Protein AF-A0A920V9E9-F1 (afdb_monomer_lite)

Sequence (90 aa):
MIDMVTHMCSLELPVRLIALGEGAIQGFVDEILDMEQSDYAKTMAAEIPGFETDFLGEYAKSKNTFIIGQLKEKLPEYPDRFFNTGFFHR

Foldseek 3Di:
DVVCCQPVVPPPHGAAEDEDDACNPPRPVCVVVVDQQQVCLVPPFDAVVDDVVVVVQVVCVVSNHKYKYWTFHHDPVCNRHTDTDIDIHD

pLDDT: mean 95.36, std 2.25, range [85.19, 98.0]

Radius of gyration: 15.02 Å; chains: 1; bounding box: 28×26×41 Å

Structure (mmCIF, N/CA/C/O backbone):
data_AF-A0A920V9E9-F1
#
_entry.id   AF-A0A920V9E9-F1
#
loop_
_atom_site.group_PDB
_atom_site.id
_atom_site.type_symbol
_atom_site.label_atom_id
_atom_site.label_alt_id
_atom_site.label_comp_id
_atom_site.label_asym_id
_atom_site.label_entity_id
_atom_site.label_seq_id
_atom_site.pdbx_PDB_ins_code
_atom_site.Cartn_x
_atom_site.Cartn_y
_atom_site.Cartn_z
_atom_site.occupancy
_atom_site.B_iso_or_equiv
_atom_site.auth_seq_id
_atom_site.auth_comp_id
_atom_site.auth_asym_id
_atom_site.auth_atom_id
_atom_site.pdbx_PDB_model_num
ATOM 1 N N . MET A 1 1 ? -2.948 11.844 6.456 1.00 85.19 1 MET A N 1
ATOM 2 C CA . MET A 1 1 ? -4.372 11.510 6.208 1.00 85.19 1 MET A CA 1
ATOM 3 C C . MET A 1 1 ? -4.887 10.478 7.209 1.00 85.19 1 MET A C 1
ATOM 5 O O . MET A 1 1 ? -5.808 10.799 7.944 1.00 85.19 1 MET A O 1
ATOM 9 N N . ILE A 1 2 ? -4.279 9.289 7.302 1.00 93.38 2 ILE A N 1
ATOM 10 C CA . ILE A 1 2 ? -4.710 8.219 8.227 1.00 93.38 2 ILE A CA 1
ATOM 11 C C . ILE A 1 2 ? -4.749 8.675 9.700 1.00 93.38 2 ILE A C 1
ATOM 13 O O . ILE A 1 2 ? -5.742 8.423 10.378 1.00 93.38 2 ILE A O 1
ATOM 17 N N . ASP A 1 3 ? -3.739 9.401 10.196 1.00 94.31 3 ASP A N 1
ATOM 18 C CA . ASP A 1 3 ? -3.760 9.961 11.564 1.00 94.31 3 ASP A CA 1
ATOM 19 C C . ASP A 1 3 ? -4.988 10.834 11.829 1.00 94.31 3 ASP A C 1
ATOM 21 O O . ASP A 1 3 ? -5.656 10.690 12.849 1.00 94.31 3 ASP A O 1
ATOM 25 N N . MET A 1 4 ? -5.314 11.716 10.883 1.00 93.12 4 MET A N 1
ATOM 26 C CA . MET A 1 4 ? -6.459 12.611 11.009 1.00 93.12 4 MET A CA 1
ATOM 27 C C . MET A 1 4 ? -7.765 11.817 11.094 1.00 93.12 4 MET A C 1
ATOM 29 O O . MET A 1 4 ? -8.566 12.079 11.985 1.00 93.12 4 MET A O 1
ATOM 33 N N . VAL A 1 5 ? -7.950 10.800 10.247 1.00 92.12 5 VAL A N 1
ATOM 34 C CA . VAL A 1 5 ? -9.165 9.967 10.264 1.00 92.12 5 VAL A CA 1
ATOM 35 C C . VAL A 1 5 ? -9.244 9.141 11.550 1.00 92.12 5 VAL A C 1
ATOM 37 O O . VAL A 1 5 ? -10.272 9.136 12.222 1.00 92.12 5 VAL A O 1
ATOM 40 N N . THR A 1 6 ? -8.152 8.485 11.945 1.00 93.06 6 THR A N 1
ATOM 41 C CA . THR A 1 6 ? -8.118 7.652 13.162 1.00 93.06 6 THR A CA 1
ATOM 42 C C . THR A 1 6 ? -8.262 8.452 14.456 1.00 93.06 6 THR A C 1
ATOM 44 O O . THR A 1 6 ? -8.644 7.868 15.466 1.00 93.06 6 THR A O 1
ATOM 47 N N . HIS A 1 7 ? -8.003 9.764 14.443 1.00 91.69 7 HIS A N 1
ATOM 48 C CA . HIS A 1 7 ? -8.174 10.640 15.603 1.00 91.69 7 HIS A CA 1
ATOM 49 C C . HIS A 1 7 ? -9.500 11.414 15.596 1.00 91.69 7 HIS A C 1
ATOM 51 O O . HIS A 1 7 ? -10.219 11.413 16.588 1.00 91.69 7 HIS A O 1
ATOM 57 N N . MET A 1 8 ? -9.841 12.082 14.492 1.00 92.44 8 MET A N 1
ATOM 58 C CA . MET A 1 8 ? -11.014 12.961 14.437 1.00 92.44 8 MET A CA 1
ATOM 59 C C . MET A 1 8 ? -12.310 12.197 14.172 1.00 92.44 8 MET A C 1
ATOM 61 O O . MET A 1 8 ? -13.353 12.563 14.702 1.00 92.44 8 MET A O 1
ATOM 65 N N . CYS A 1 9 ? -12.274 11.129 13.371 1.00 92.00 9 CYS A N 1
ATOM 66 C CA . CYS A 1 9 ? -13.476 10.339 13.085 1.00 92.00 9 CYS A CA 1
ATOM 67 C C . CYS A 1 9 ? -13.758 9.285 14.165 1.00 92.00 9 CYS A C 1
ATOM 69 O O . CYS A 1 9 ? -14.804 8.646 14.118 1.00 92.00 9 CYS A O 1
ATOM 71 N N . SER A 1 10 ? -12.853 9.111 15.135 1.00 91.94 10 SER A N 1
ATOM 72 C CA . SER A 1 10 ? -13.005 8.148 16.229 1.00 91.94 10 SER A CA 1
ATOM 73 C C . SER A 1 10 ? -13.641 8.715 17.501 1.00 91.94 10 SER A C 1
ATOM 75 O O . SER A 1 10 ? -13.712 8.010 18.506 1.00 91.94 10 SER A O 1
ATOM 77 N N . LEU A 1 11 ? -14.124 9.964 17.459 1.00 91.75 11 LEU A N 1
ATOM 78 C CA . LEU A 1 11 ? -14.735 10.641 18.610 1.00 91.75 11 LEU A CA 1
ATOM 79 C C . LEU A 1 11 ? -15.985 9.917 19.134 1.00 91.75 11 LEU A C 1
ATOM 81 O O . LEU A 1 11 ? -16.197 9.876 20.340 1.00 91.75 11 LEU A O 1
ATOM 85 N N . GLU A 1 12 ? -16.777 9.330 18.234 1.00 90.38 12 GLU A N 1
ATOM 86 C CA . GLU A 1 12 ? -18.011 8.605 18.575 1.00 90.38 12 GLU A CA 1
ATOM 87 C C . GLU A 1 12 ? -17.800 7.084 18.605 1.00 90.38 12 GLU A C 1
ATOM 89 O O . GLU A 1 12 ? -18.252 6.396 19.518 1.00 90.38 12 GLU A O 1
ATOM 94 N N . LEU A 1 13 ? -17.109 6.534 17.599 1.00 94.50 13 LEU A N 1
ATOM 95 C CA . LEU A 1 13 ? -16.868 5.097 17.446 1.00 94.50 13 LEU A CA 1
ATOM 96 C C . LEU A 1 13 ? -15.486 4.838 16.842 1.00 94.50 13 LEU A C 1
ATOM 98 O O . LEU A 1 13 ? -15.041 5.605 15.991 1.00 94.50 13 LEU A O 1
ATOM 102 N N . PRO A 1 14 ? -14.809 3.732 17.198 1.00 94.62 14 PRO A N 1
ATOM 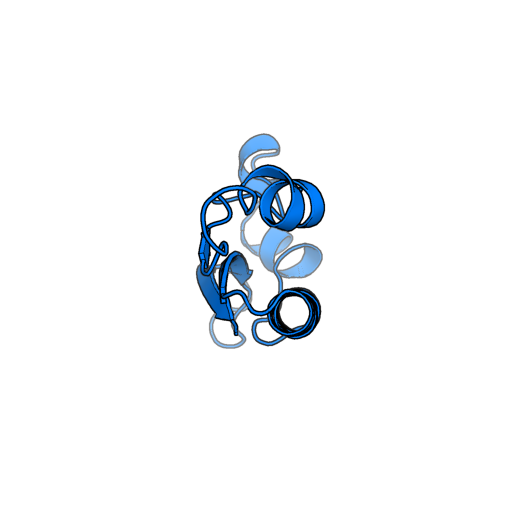103 C CA . PRO A 1 14 ? -13.493 3.428 16.652 1.00 94.62 14 PRO A CA 1
ATOM 104 C C . PRO A 1 14 ? -13.549 3.210 15.134 1.00 94.62 14 PRO A C 1
ATOM 106 O O . PRO A 1 14 ? -14.343 2.412 14.632 1.00 94.62 14 PRO A O 1
ATOM 109 N N . VAL A 1 15 ? -12.635 3.851 14.404 1.00 96.50 15 VAL A N 1
ATOM 110 C CA . VAL A 1 15 ? -12.454 3.613 12.966 1.00 96.50 15 VAL A CA 1
ATOM 111 C C . VAL A 1 15 ? -11.782 2.258 12.772 1.00 96.50 15 VAL A C 1
ATOM 113 O O . VAL A 1 15 ? -10.591 2.100 13.037 1.00 96.50 15 VAL A O 1
ATOM 116 N N . ARG A 1 16 ? -12.541 1.264 12.304 1.00 95.94 16 ARG A N 1
ATOM 117 C CA . ARG A 1 16 ? -12.029 -0.100 12.092 1.00 95.94 16 ARG A CA 1
ATOM 118 C C . ARG A 1 16 ? -11.598 -0.391 10.663 1.00 95.94 16 ARG A C 1
ATOM 120 O O . ARG A 1 16 ? -10.894 -1.368 10.482 1.00 95.94 16 ARG A O 1
ATOM 127 N N . LEU A 1 17 ? -11.978 0.420 9.683 1.00 96.62 17 LEU A N 1
ATOM 128 C CA . LEU A 1 17 ? -11.571 0.248 8.292 1.00 96.62 17 LEU A CA 1
ATOM 129 C C . LEU A 1 17 ? -11.322 1.610 7.650 1.00 96.62 17 LEU A C 1
ATOM 131 O O . LEU A 1 17 ? -12.144 2.516 7.778 1.00 96.62 17 LEU A O 1
ATOM 135 N N . ILE A 1 18 ? -10.216 1.719 6.925 1.00 97.12 18 ILE A N 1
ATOM 136 C CA . ILE A 1 18 ? -9.872 2.857 6.080 1.00 97.12 18 ILE A CA 1
ATOM 137 C C . ILE A 1 18 ? -9.708 2.335 4.656 1.00 97.12 18 ILE A C 1
ATOM 139 O O . ILE A 1 18 ? -8.878 1.465 4.406 1.00 97.12 18 ILE A O 1
ATOM 143 N N . ALA A 1 19 ? -10.497 2.869 3.728 1.00 97.12 19 ALA A N 1
ATOM 144 C CA . ALA A 1 19 ? -10.371 2.581 2.306 1.00 97.12 19 ALA A CA 1
ATOM 145 C C . ALA A 1 19 ? -9.713 3.775 1.614 1.00 97.12 19 ALA A C 1
ATOM 147 O O . ALA A 1 19 ? -10.277 4.870 1.582 1.00 97.12 19 ALA A O 1
ATOM 148 N N . LEU A 1 20 ? -8.506 3.568 1.098 1.00 96.44 20 LEU A N 1
ATOM 149 C CA . LEU A 1 20 ? -7.827 4.549 0.266 1.00 96.44 20 LEU A CA 1
ATOM 150 C C . LEU A 1 20 ? -8.394 4.472 -1.153 1.00 96.44 20 LEU A C 1
ATOM 152 O O . LEU A 1 20 ? -8.634 3.383 -1.672 1.00 96.44 20 LEU A O 1
ATOM 156 N N . GLY A 1 21 ? -8.617 5.634 -1.767 1.00 95.88 21 GLY A N 1
ATOM 157 C CA . GLY A 1 21 ? -9.008 5.696 -3.171 1.00 95.88 21 GLY A CA 1
ATOM 158 C C . GLY A 1 21 ? -7.912 5.144 -4.083 1.00 95.88 21 GLY A C 1
ATOM 159 O O . GLY A 1 21 ? -6.731 5.137 -3.727 1.00 95.88 21 GLY A O 1
ATOM 160 N N . GLU A 1 22 ? -8.306 4.713 -5.275 1.00 96.69 22 GLU A N 1
ATOM 161 C CA . GLU A 1 22 ? -7.364 4.383 -6.341 1.00 96.69 22 GLU A CA 1
ATOM 162 C C . GLU A 1 22 ? -6.436 5.572 -6.629 1.00 96.69 22 GLU A C 1
ATOM 164 O O . GLU A 1 22 ? -6.864 6.729 -6.608 1.00 96.69 22 GLU A O 1
ATOM 169 N N . GLY A 1 23 ? -5.148 5.294 -6.838 1.00 95.00 23 GLY A N 1
ATOM 170 C CA . GLY A 1 23 ? -4.151 6.336 -7.073 1.00 95.00 23 GLY A CA 1
ATOM 171 C C . GLY A 1 23 ? -3.794 7.165 -5.833 1.00 95.00 23 GLY A C 1
ATOM 172 O O . GLY A 1 23 ? -2.981 8.079 -5.936 1.00 95.00 23 GLY A O 1
ATOM 173 N N . ALA A 1 24 ? -4.313 6.855 -4.638 1.00 95.56 24 ALA A N 1
ATOM 174 C CA . ALA A 1 24 ? -3.958 7.591 -3.419 1.00 95.56 24 ALA A CA 1
ATOM 175 C C . ALA A 1 24 ? -2.469 7.475 -3.033 1.00 95.56 24 ALA A C 1
ATOM 177 O O . ALA A 1 24 ? -1.975 8.318 -2.284 1.00 95.56 24 ALA A O 1
ATOM 178 N N . ILE A 1 25 ? -1.770 6.440 -3.519 1.00 95.00 25 ILE A N 1
ATOM 179 C CA . ILE A 1 25 ? -0.349 6.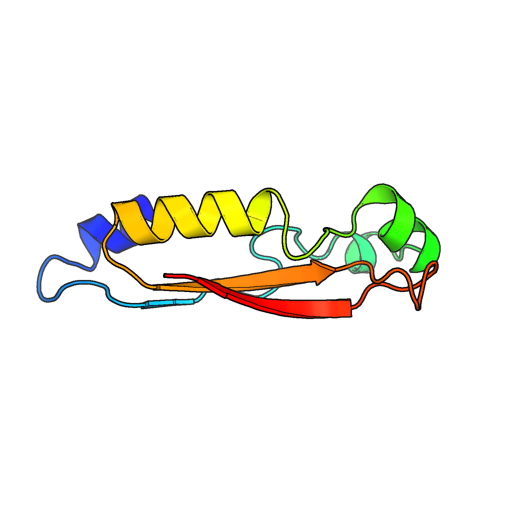193 -3.229 1.00 95.00 25 ILE A CA 1
ATOM 180 C C . ILE A 1 25 ? 0.538 6.579 -4.422 1.00 95.00 25 ILE A C 1
ATOM 182 O O . ILE A 1 25 ? 1.473 7.355 -4.256 1.00 95.00 25 ILE A O 1
ATOM 186 N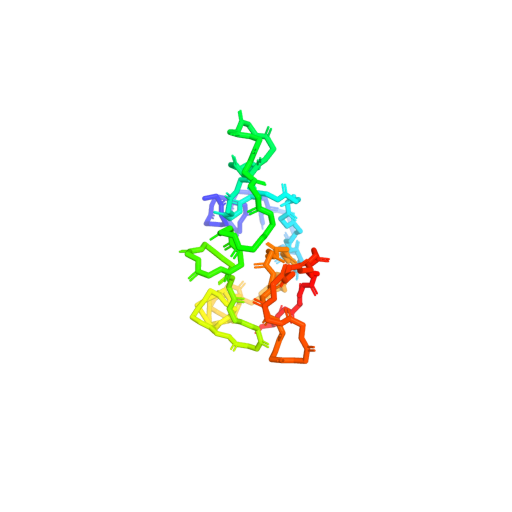 N . GLN A 1 26 ? 0.239 6.073 -5.624 1.00 94.81 26 GLN A N 1
ATOM 187 C CA . GLN A 1 26 ? 1.068 6.269 -6.829 1.00 94.81 26 GLN A CA 1
ATOM 188 C C . GLN A 1 26 ? 0.524 7.320 -7.814 1.00 94.81 26 GLN A C 1
ATOM 190 O O . GLN A 1 26 ? 1.200 7.667 -8.783 1.00 94.81 26 GLN A O 1
ATOM 195 N N . GLY A 1 27 ? -0.685 7.837 -7.593 1.00 94.62 27 GLY A N 1
ATOM 196 C CA . GLY A 1 27 ? -1.373 8.691 -8.558 1.00 94.62 27 GLY A CA 1
ATOM 197 C C . GLY A 1 27 ? -1.674 7.978 -9.880 1.00 94.62 27 GLY A C 1
ATOM 198 O O . GLY A 1 27 ? -1.717 6.751 -9.960 1.00 94.62 27 GLY A O 1
ATOM 199 N N . PHE A 1 28 ? -1.860 8.786 -10.922 1.00 95.44 28 PHE A N 1
ATOM 200 C CA . PHE A 1 28 ? -2.175 8.357 -12.289 1.00 95.44 28 PHE A CA 1
ATOM 201 C C . PHE A 1 28 ? -1.125 8.896 -13.277 1.00 95.44 28 PHE A C 1
ATOM 203 O O . PHE A 1 28 ? -1.451 9.465 -14.313 1.00 95.44 28 PHE A O 1
ATOM 210 N N . VAL A 1 29 ? 0.157 8.817 -12.901 1.00 92.62 29 VAL A N 1
ATOM 211 C CA . VAL A 1 29 ? 1.267 9.428 -13.660 1.00 92.62 29 VAL A CA 1
ATOM 212 C C . VAL A 1 29 ? 1.404 8.835 -15.062 1.00 92.62 29 VAL A C 1
ATOM 214 O O . VAL A 1 29 ? 1.640 9.578 -16.007 1.00 92.62 29 VAL A O 1
ATOM 217 N N . ASP A 1 30 ? 1.217 7.527 -15.200 1.00 93.50 30 ASP A N 1
ATOM 218 C CA . ASP A 1 30 ? 1.156 6.832 -16.487 1.00 93.50 30 ASP A CA 1
ATOM 219 C C . ASP A 1 30 ? 0.087 7.404 -17.415 1.00 93.50 30 ASP A C 1
ATOM 221 O O . ASP A 1 30 ? 0.360 7.595 -18.591 1.00 93.50 30 ASP A O 1
ATOM 225 N N . GLU A 1 31 ? -1.095 7.730 -16.895 1.00 92.31 31 GLU A N 1
ATOM 226 C CA . GLU A 1 31 ? -2.189 8.288 -17.698 1.00 92.31 31 GLU A CA 1
ATOM 227 C C . GLU A 1 31 ? -1.947 9.761 -18.037 1.00 92.31 31 GLU A C 1
ATOM 229 O O . GLU A 1 31 ? -2.213 10.203 -19.150 1.00 92.31 31 GLU A O 1
ATOM 234 N N . ILE A 1 32 ? -1.410 10.530 -17.085 1.00 95.12 32 ILE A N 1
ATOM 235 C CA . ILE A 1 32 ? -1.115 11.956 -17.275 1.00 95.12 32 ILE A CA 1
ATOM 236 C C . ILE A 1 32 ? 0.004 12.158 -18.302 1.00 95.12 32 ILE A C 1
ATOM 238 O O . ILE A 1 32 ? -0.027 13.126 -19.063 1.00 95.12 32 ILE A O 1
ATOM 242 N N . LEU A 1 33 ? 1.008 11.279 -18.294 1.00 95.31 33 LEU A N 1
ATOM 243 C CA . LEU A 1 33 ? 2.177 11.363 -19.167 1.00 95.31 33 LEU A CA 1
ATOM 244 C C . LEU A 1 33 ? 2.082 10.459 -20.402 1.00 95.31 33 LEU A C 1
ATOM 246 O O . LEU A 1 33 ? 3.032 10.443 -21.180 1.00 95.31 33 LEU A O 1
ATOM 250 N N . ASP A 1 34 ? 0.972 9.735 -20.573 1.00 95.06 34 ASP A N 1
ATOM 251 C CA . ASP A 1 34 ? 0.767 8.750 -21.645 1.00 95.06 34 ASP A CA 1
ATOM 252 C C . ASP A 1 34 ? 1.958 7.777 -21.762 1.00 95.06 34 ASP A C 1
ATOM 254 O O . ASP A 1 34 ? 2.563 7.592 -22.817 1.00 95.06 34 ASP A O 1
ATOM 258 N N . MET A 1 35 ? 2.378 7.226 -20.618 1.00 95.69 35 MET A N 1
ATOM 259 C CA . MET A 1 35 ? 3.555 6.364 -20.544 1.00 95.69 35 MET A CA 1
ATOM 260 C C . MET A 1 35 ? 3.279 4.999 -21.160 1.00 95.69 35 MET A C 1
ATOM 262 O O . MET A 1 35 ? 2.256 4.364 -20.894 1.00 95.69 35 MET A O 1
ATOM 266 N N . GLU A 1 36 ? 4.281 4.471 -21.857 1.00 96.00 36 GLU A N 1
ATOM 267 C CA . GLU A 1 36 ? 4.287 3.067 -22.241 1.00 96.00 36 GLU A CA 1
ATOM 268 C C . GLU A 1 36 ? 4.227 2.172 -20.998 1.00 96.00 36 GLU A C 1
ATOM 270 O O . GLU A 1 36 ? 4.986 2.338 -20.034 1.00 96.00 36 GLU A O 1
ATOM 275 N N . GLN A 1 37 ? 3.340 1.174 -21.025 1.00 94.12 37 GLN A N 1
ATOM 276 C CA . GLN A 1 37 ? 3.132 0.285 -19.877 1.00 94.12 37 GLN A CA 1
ATOM 277 C C . GLN A 1 37 ? 4.415 -0.439 -19.461 1.00 94.12 37 GLN A C 1
ATOM 279 O O . GLN A 1 37 ? 4.630 -0.669 -18.271 1.00 94.12 37 GLN A O 1
ATOM 284 N N . SER A 1 38 ? 5.278 -0.771 -20.423 1.00 96.19 38 SER A N 1
ATOM 285 C CA . SER A 1 38 ? 6.573 -1.397 -20.158 1.00 96.19 38 SER A CA 1
ATOM 286 C C . SER A 1 38 ? 7.507 -0.490 -19.365 1.00 96.19 38 SER A C 1
ATOM 288 O O . SER A 1 38 ? 8.256 -0.972 -18.516 1.00 96.19 38 SER A O 1
ATOM 290 N N . ASP A 1 39 ? 7.467 0.814 -19.628 1.00 96.44 39 ASP A N 1
ATOM 291 C CA . ASP A 1 39 ? 8.341 1.785 -18.977 1.00 96.44 39 ASP A CA 1
ATOM 292 C C . ASP A 1 39 ? 7.854 2.053 -17.557 1.00 96.44 39 ASP A C 1
ATOM 294 O O . ASP A 1 39 ? 8.653 2.045 -16.616 1.00 96.44 39 ASP A O 1
ATOM 298 N N . TYR A 1 40 ? 6.536 2.173 -17.374 1.00 96.12 40 TYR A N 1
ATOM 299 C CA . TYR A 1 40 ? 5.939 2.265 -16.045 1.00 96.12 40 TYR A CA 1
ATOM 300 C C . TYR A 1 40 ? 6.212 1.005 -15.210 1.00 96.12 40 TYR A C 1
ATOM 302 O O . TYR A 1 40 ? 6.644 1.110 -14.062 1.00 96.12 40 TYR A O 1
ATOM 310 N N . ALA A 1 41 ? 6.041 -0.192 -15.786 1.00 95.94 41 ALA A N 1
ATOM 311 C CA . ALA A 1 41 ? 6.301 -1.461 -15.099 1.00 95.94 41 ALA A CA 1
ATOM 312 C C . ALA A 1 41 ? 7.753 -1.580 -14.599 1.00 95.94 41 ALA A C 1
ATOM 314 O O . ALA A 1 41 ? 8.000 -2.100 -13.512 1.00 95.94 41 ALA A O 1
ATOM 315 N N . LYS A 1 42 ? 8.718 -1.062 -15.369 1.00 94.75 42 LYS A N 1
ATOM 316 C CA . LYS A 1 42 ? 10.151 -1.119 -15.035 1.00 94.75 42 LYS A CA 1
ATOM 317 C C . LYS A 1 42 ? 10.578 -0.091 -13.994 1.00 94.75 42 LYS A C 1
ATOM 319 O O . LYS A 1 42 ? 11.524 -0.351 -13.255 1.00 94.75 42 LYS A O 1
ATOM 324 N N . THR A 1 43 ? 9.932 1.074 -13.969 1.00 94.12 43 THR A N 1
ATOM 325 C CA . THR A 1 43 ? 10.433 2.238 -13.219 1.00 94.12 43 THR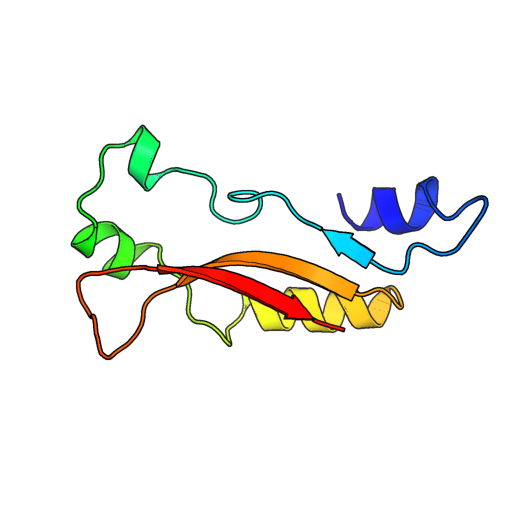 A CA 1
ATOM 326 C C . THR A 1 43 ? 9.561 2.658 -12.040 1.00 94.12 43 THR A C 1
ATOM 328 O O . THR A 1 43 ? 10.090 3.239 -11.097 1.00 94.12 43 THR A O 1
ATOM 331 N N . MET A 1 44 ? 8.260 2.355 -12.070 1.00 95.12 44 MET A N 1
ATOM 332 C CA . MET A 1 44 ? 7.272 2.902 -11.129 1.00 95.12 44 MET A CA 1
ATOM 333 C C . MET A 1 44 ? 6.382 1.846 -10.462 1.00 95.12 44 MET A C 1
ATOM 335 O O . MET A 1 44 ? 5.872 2.094 -9.367 1.00 95.12 44 MET A O 1
ATOM 339 N N . ALA A 1 45 ? 6.154 0.696 -11.104 1.00 96.38 45 ALA A N 1
ATOM 340 C CA . ALA A 1 45 ? 5.278 -0.338 -10.559 1.00 96.38 45 ALA A CA 1
ATOM 341 C C . ALA A 1 45 ? 5.864 -0.982 -9.290 1.00 96.38 45 ALA A C 1
ATOM 343 O O . ALA A 1 45 ? 7.056 -1.291 -9.210 1.00 96.38 45 ALA A O 1
ATOM 344 N N . ALA A 1 46 ? 4.993 -1.193 -8.307 1.00 96.81 46 ALA A N 1
ATOM 345 C CA . ALA A 1 46 ? 5.329 -1.735 -7.001 1.00 96.81 46 ALA A CA 1
ATOM 346 C C . ALA A 1 46 ? 5.407 -3.267 -7.024 1.00 96.81 46 ALA A C 1
ATOM 348 O O . ALA A 1 46 ? 4.878 -3.926 -7.920 1.00 96.81 46 ALA A O 1
ATOM 349 N N . GLU A 1 47 ? 6.041 -3.831 -6.003 1.00 96.38 47 GLU A N 1
AT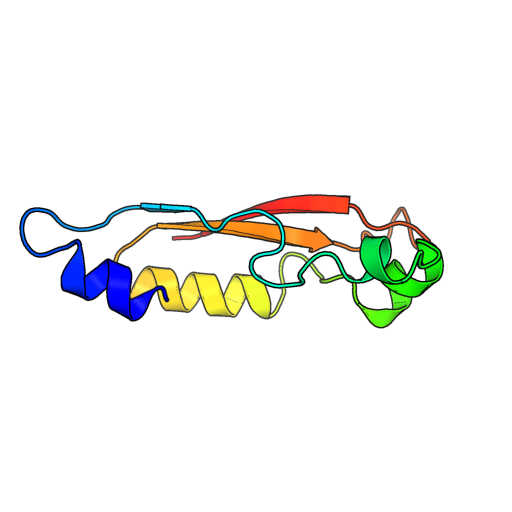OM 350 C CA . GLU A 1 47 ? 5.979 -5.261 -5.698 1.00 96.38 47 GLU A CA 1
ATOM 351 C C . GLU A 1 47 ? 4.971 -5.469 -4.571 1.00 96.38 47 GLU A C 1
ATOM 353 O O . GLU A 1 47 ? 4.968 -4.716 -3.596 1.00 96.38 47 GLU A O 1
ATOM 358 N N . ILE A 1 48 ? 4.105 -6.472 -4.708 1.00 95.81 48 ILE A N 1
ATOM 359 C CA . ILE A 1 48 ? 3.152 -6.851 -3.668 1.00 95.81 48 ILE A CA 1
ATOM 360 C C . ILE A 1 48 ? 3.348 -8.348 -3.373 1.00 95.81 48 ILE A C 1
ATOM 362 O O . ILE A 1 48 ? 3.191 -9.174 -4.268 1.00 95.81 48 ILE A O 1
ATOM 366 N N . PRO A 1 49 ? 3.679 -8.741 -2.130 1.00 96.25 49 PRO A N 1
ATOM 367 C CA . PRO A 1 49 ? 4.010 -7.883 -0.991 1.00 96.25 49 PRO A CA 1
ATOM 368 C C . PRO A 1 49 ? 5.334 -7.120 -1.190 1.00 96.25 49 PRO A C 1
ATOM 370 O O . PRO A 1 49 ? 6.263 -7.620 -1.820 1.00 96.25 49 PRO A O 1
ATOM 373 N N . GLY A 1 50 ? 5.420 -5.924 -0.609 1.00 96.31 50 GLY A N 1
ATOM 374 C CA . GLY A 1 50 ? 6.584 -5.040 -0.654 1.00 96.31 50 GLY A CA 1
ATOM 375 C C . GLY A 1 50 ? 6.540 -3.932 0.405 1.00 96.31 50 GLY A C 1
ATOM 376 O O . GLY A 1 50 ? 5.725 -3.959 1.331 1.00 96.31 50 GLY A O 1
ATOM 377 N N . PHE A 1 51 ? 7.418 -2.934 0.267 1.00 96.31 51 PHE A N 1
ATOM 378 C CA . PHE A 1 51 ? 7.609 -1.874 1.265 1.00 96.31 51 PHE A CA 1
ATOM 379 C C . PHE A 1 51 ? 6.314 -1.124 1.605 1.00 96.31 51 PHE A C 1
ATOM 381 O O . PHE A 1 51 ? 6.019 -0.912 2.779 1.00 96.31 51 PHE A O 1
ATOM 388 N N . GLU A 1 52 ? 5.529 -0.731 0.603 1.00 96.56 52 GLU A N 1
ATOM 389 C CA . GLU A 1 52 ? 4.295 0.034 0.786 1.00 96.56 52 GLU A CA 1
ATOM 390 C C . GLU A 1 52 ? 3.260 -0.761 1.585 1.00 96.56 52 GLU A C 1
ATOM 392 O O . GLU A 1 52 ? 2.647 -0.234 2.517 1.00 96.56 52 GLU A O 1
ATOM 397 N N . THR A 1 53 ? 3.085 -2.040 1.243 1.00 97.31 53 THR A N 1
ATOM 398 C CA . THR A 1 53 ? 2.151 -2.938 1.926 1.00 97.31 53 THR A CA 1
ATOM 399 C C . THR A 1 53 ? 2.612 -3.278 3.339 1.00 97.31 53 THR A C 1
ATOM 401 O O . THR A 1 53 ? 1.793 -3.280 4.256 1.00 97.31 53 THR A O 1
ATOM 404 N N . ASP A 1 54 ? 3.917 -3.468 3.549 1.00 97.81 54 ASP A N 1
ATOM 405 C CA . ASP A 1 54 ? 4.490 -3.725 4.873 1.00 97.81 54 ASP A CA 1
ATOM 406 C C . ASP A 1 54 ? 4.356 -2.497 5.777 1.00 97.81 54 ASP A C 1
ATOM 408 O O . ASP A 1 54 ? 3.886 -2.598 6.912 1.00 97.81 54 ASP A O 1
ATOM 412 N N . PHE A 1 55 ? 4.694 -1.315 5.256 1.00 97.06 55 PHE A N 1
ATOM 413 C CA . PHE A 1 55 ? 4.550 -0.051 5.971 1.00 97.06 55 PHE A CA 1
ATOM 414 C C . PHE A 1 55 ? 3.096 0.190 6.382 1.00 97.06 55 PHE A C 1
ATOM 416 O O . PHE A 1 55 ? 2.816 0.469 7.550 1.00 97.06 55 PHE A O 1
ATOM 423 N N . LEU A 1 56 ? 2.157 0.061 5.439 1.00 97.00 56 LEU A N 1
ATOM 424 C CA . LEU A 1 56 ? 0.737 0.256 5.721 1.00 97.00 56 LEU A CA 1
ATOM 425 C C . LEU A 1 56 ? 0.183 -0.828 6.646 1.00 97.00 56 LEU A C 1
ATOM 427 O O . LEU A 1 56 ? -0.675 -0.516 7.467 1.00 97.00 56 LEU A O 1
ATOM 431 N N . GLY A 1 57 ? 0.684 -2.060 6.564 1.00 97.56 57 GLY A N 1
ATOM 432 C CA . GLY A 1 57 ? 0.322 -3.142 7.473 1.00 97.56 57 GLY A CA 1
ATOM 433 C C . GLY A 1 57 ? 0.757 -2.871 8.909 1.00 97.56 57 GLY A C 1
ATOM 434 O O . GLY A 1 57 ? -0.069 -2.899 9.818 1.00 97.56 57 GLY A O 1
ATOM 435 N N . GLU A 1 58 ? 2.023 -2.525 9.140 1.00 97.88 58 GLU A N 1
ATOM 436 C CA . GLU A 1 58 ? 2.496 -2.158 10.483 1.00 97.88 58 GLU A CA 1
ATOM 437 C C . GLU A 1 58 ? 1.767 -0.929 11.031 1.00 97.88 58 GLU A C 1
ATOM 439 O O . GLU A 1 58 ? 1.419 -0.846 12.215 1.00 97.88 58 GLU A O 1
ATOM 444 N N . TYR A 1 59 ? 1.459 0.017 10.152 1.00 96.50 59 TYR A N 1
ATOM 445 C CA . TYR A 1 59 ? 0.738 1.209 10.542 1.00 96.50 59 TYR A CA 1
ATOM 446 C C . TYR A 1 59 ? -0.737 0.927 10.870 1.00 96.50 59 TYR A C 1
ATOM 448 O O . TYR A 1 59 ? -1.235 1.442 11.875 1.00 96.50 59 TYR A O 1
ATOM 456 N N . ALA A 1 60 ? -1.413 0.054 10.116 1.00 97.12 60 ALA A N 1
ATOM 457 C CA . ALA A 1 60 ? -2.765 -0.430 10.406 1.00 97.12 60 ALA A CA 1
ATOM 458 C C . ALA A 1 60 ? -2.845 -1.066 11.807 1.00 97.12 60 ALA A C 1
ATOM 460 O O . ALA A 1 60 ? -3.688 -0.663 12.623 1.00 97.12 60 ALA A O 1
ATOM 461 N N . LYS A 1 61 ? -1.871 -1.926 12.146 1.00 97.31 61 LYS A N 1
ATOM 462 C CA . LYS A 1 61 ? -1.736 -2.535 13.480 1.00 97.31 61 LYS A CA 1
ATOM 463 C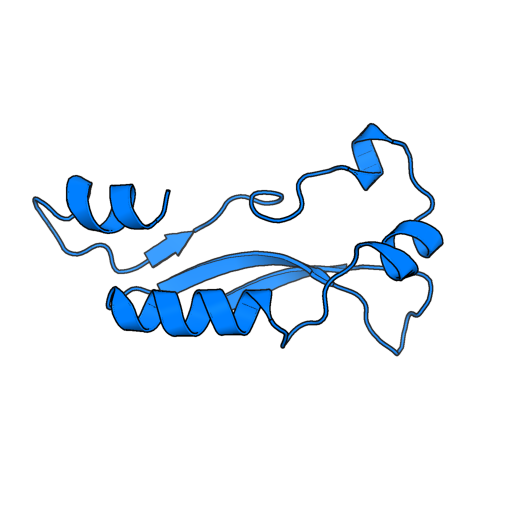 C . LYS A 1 61 ? -1.597 -1.484 14.571 1.00 97.31 61 LYS A C 1
ATOM 465 O O . LYS A 1 61 ? -2.297 -1.559 15.582 1.00 97.31 61 LYS A O 1
ATOM 470 N N . SER A 1 62 ? -0.746 -0.475 14.359 1.00 96.19 62 SER A N 1
ATOM 471 C CA . SER A 1 62 ? -0.522 0.606 15.332 1.00 96.19 62 SER A CA 1
ATOM 472 C C . SER A 1 62 ? -1.792 1.408 15.648 1.00 96.19 62 SER A C 1
ATOM 474 O O . SER A 1 62 ? -1.937 1.946 16.746 1.00 96.19 62 SER A O 1
ATOM 476 N N . LYS A 1 63 ? -2.732 1.470 14.695 1.00 95.25 63 LYS A N 1
ATOM 477 C CA . LYS A 1 63 ? -4.015 2.173 14.820 1.00 95.25 63 LYS A CA 1
ATOM 478 C C . LYS A 1 63 ? -5.185 1.255 15.182 1.00 95.25 63 LYS A C 1
ATOM 480 O O . LYS A 1 63 ? -6.299 1.750 15.338 1.00 95.25 63 LYS A O 1
ATOM 485 N N . ASN A 1 64 ? -4.956 -0.055 15.323 1.00 95.38 64 ASN A N 1
ATOM 486 C CA . ASN A 1 64 ? -5.998 -1.067 15.531 1.00 95.38 64 ASN A CA 1
ATOM 487 C C . ASN A 1 64 ? -7.133 -0.978 14.483 1.00 95.38 64 ASN A C 1
ATOM 489 O O . ASN A 1 64 ? -8.326 -1.082 14.797 1.00 95.38 64 ASN A O 1
ATOM 493 N N . THR A 1 65 ? -6.752 -0.763 13.225 1.00 96.62 65 THR A N 1
ATOM 494 C CA . THR A 1 65 ? -7.663 -0.575 12.092 1.00 96.62 65 THR A CA 1
ATOM 495 C C . THR A 1 65 ? -7.257 -1.477 10.931 1.00 96.62 65 THR A C 1
ATOM 497 O O . THR A 1 65 ? -6.156 -2.007 10.924 1.00 96.62 65 THR A O 1
ATOM 500 N N . PHE A 1 66 ? -8.142 -1.671 9.961 1.00 97.69 66 PHE A N 1
ATOM 501 C CA . PHE A 1 66 ? -7.813 -2.297 8.684 1.00 97.69 66 PHE A CA 1
ATOM 502 C C . PHE A 1 66 ? -7.573 -1.214 7.632 1.00 97.69 66 PHE A C 1
ATOM 504 O O . PHE A 1 66 ? -8.245 -0.180 7.645 1.00 97.69 66 PHE A O 1
ATOM 511 N N . ILE A 1 67 ? -6.657 -1.458 6.697 1.00 98.00 67 ILE A N 1
ATOM 512 C CA . ILE A 1 67 ? -6.409 -0.564 5.560 1.00 98.00 67 ILE A CA 1
ATOM 513 C C . ILE A 1 67 ? -6.602 -1.346 4.260 1.00 98.00 67 ILE A C 1
ATOM 515 O O . ILE A 1 67 ? -5.977 -2.387 4.057 1.00 98.00 67 ILE A O 1
ATOM 519 N N . ILE A 1 68 ? -7.469 -0.827 3.387 1.00 97.94 68 ILE A N 1
ATOM 520 C CA . ILE A 1 68 ? -7.566 -1.213 1.976 1.00 97.94 68 ILE A CA 1
ATOM 521 C C . ILE A 1 68 ? -6.866 -0.138 1.158 1.00 97.94 68 ILE A C 1
ATOM 523 O O . ILE A 1 68 ? -7.107 1.055 1.361 1.00 97.94 68 ILE A O 1
ATOM 527 N N . GLY A 1 69 ? -6.037 -0.565 0.217 1.00 97.19 69 GLY A N 1
ATOM 528 C CA . GLY A 1 69 ? -5.407 0.325 -0.743 1.00 97.19 69 GLY A CA 1
ATOM 529 C C . GLY A 1 69 ? -5.251 -0.333 -2.099 1.00 97.19 69 GLY A C 1
ATOM 530 O O . GLY A 1 69 ? -5.669 -1.470 -2.316 1.00 97.19 69 GLY A O 1
ATOM 531 N N . GLN A 1 70 ? -4.652 0.420 -3.010 1.00 97.56 70 GLN A N 1
ATOM 532 C CA . GLN A 1 70 ? -4.398 0.003 -4.375 1.00 97.56 70 GLN A CA 1
ATOM 533 C C . GLN A 1 70 ? -2.994 0.442 -4.778 1.00 97.56 70 GLN A C 1
ATOM 535 O O . GLN A 1 70 ? -2.551 1.534 -4.412 1.00 97.56 70 GLN A O 1
ATOM 540 N N . LEU A 1 71 ? -2.312 -0.427 -5.516 1.00 97.88 71 LEU A N 1
ATOM 541 C CA . LEU A 1 71 ? -1.036 -0.153 -6.161 1.00 97.88 71 LEU A CA 1
ATOM 542 C C . LEU A 1 71 ? -1.048 -0.738 -7.576 1.00 97.88 71 LEU A C 1
ATOM 544 O O . LEU A 1 71 ? -1.688 -1.752 -7.855 1.00 97.88 71 LEU A O 1
ATOM 548 N N . LYS A 1 72 ? -0.317 -0.089 -8.475 1.00 97.25 72 LYS A N 1
ATOM 549 C CA . LYS A 1 72 ? 0.063 -0.619 -9.778 1.00 97.25 72 LYS A CA 1
ATOM 550 C C . LYS A 1 72 ? 1.238 -1.570 -9.557 1.00 97.25 72 LYS A C 1
ATOM 552 O O . LYS A 1 72 ? 2.346 -1.123 -9.267 1.00 97.25 72 LYS A O 1
ATOM 557 N N . GLU A 1 73 ? 0.967 -2.866 -9.635 1.00 97.56 73 GLU A N 1
ATOM 558 C CA . GLU A 1 73 ? 1.875 -3.971 -9.322 1.00 97.56 73 GLU A CA 1
ATOM 559 C C . GLU A 1 73 ? 2.564 -4.506 -10.581 1.00 97.56 73 GLU A C 1
ATOM 561 O O . GLU A 1 73 ? 1.923 -4.652 -11.621 1.00 97.56 73 GLU A O 1
ATOM 566 N N . LYS A 1 74 ? 3.847 -4.862 -10.486 1.00 96.06 74 LYS A N 1
ATOM 567 C CA . LYS A 1 74 ? 4.529 -5.681 -11.501 1.00 96.06 74 LYS A CA 1
ATOM 568 C C . LYS A 1 74 ? 4.524 -7.154 -11.091 1.00 96.06 74 LYS A C 1
ATOM 570 O O . LYS A 1 74 ? 4.830 -7.487 -9.950 1.00 96.06 74 LYS A O 1
ATOM 575 N N . LEU A 1 75 ? 4.236 -8.031 -12.051 1.00 95.12 75 LEU A N 1
ATOM 576 C CA . LEU A 1 75 ? 4.264 -9.483 -11.868 1.00 95.12 75 LEU A CA 1
ATOM 577 C C . LEU A 1 75 ? 5.372 -10.101 -12.735 1.00 95.12 75 LEU A C 1
ATOM 579 O O . LEU A 1 75 ? 5.458 -9.756 -13.918 1.00 95.12 75 LEU A O 1
ATOM 583 N N . PRO A 1 76 ? 6.205 -11.019 -12.205 1.00 93.44 76 PRO A N 1
ATOM 584 C CA . PRO A 1 76 ? 7.292 -11.645 -12.965 1.00 93.44 76 PRO A CA 1
ATOM 585 C C . PRO A 1 76 ? 6.842 -12.343 -14.254 1.00 93.44 76 PRO A C 1
ATOM 587 O O . PRO A 1 76 ? 7.582 -12.365 -15.236 1.00 93.44 76 PRO A O 1
ATOM 590 N N . GLU A 1 77 ? 5.627 -12.892 -14.273 1.00 96.62 77 GLU A N 1
ATOM 591 C CA . GLU A 1 77 ? 5.030 -13.565 -15.429 1.00 96.62 77 GLU A CA 1
ATOM 592 C C . GLU A 1 77 ? 4.706 -12.599 -16.580 1.00 96.62 77 GLU A C 1
ATOM 594 O O . GLU A 1 77 ? 4.559 -13.029 -17.726 1.00 96.62 77 GLU A O 1
ATOM 599 N N . TYR A 1 78 ? 4.615 -11.296 -16.293 1.00 96.19 78 TYR A N 1
ATOM 600 C CA . TYR A 1 78 ? 4.226 -10.253 -17.240 1.00 96.19 78 TYR A CA 1
ATOM 601 C C . TYR A 1 78 ? 5.180 -9.047 -17.152 1.00 96.19 78 TYR A C 1
ATOM 603 O O . TYR A 1 78 ? 4.776 -7.959 -16.742 1.00 96.19 78 TYR A O 1
ATOM 611 N N . PRO A 1 79 ? 6.448 -9.201 -17.568 1.00 92.19 79 PRO A N 1
ATOM 612 C CA . PRO A 1 79 ? 7.513 -8.234 -17.282 1.00 92.19 79 PRO A CA 1
ATOM 613 C C . PRO A 1 79 ? 7.326 -6.845 -17.921 1.00 92.19 79 PRO A C 1
ATOM 615 O O . PRO A 1 79 ? 7.925 -5.877 -17.460 1.00 92.19 79 PRO A O 1
ATOM 618 N N . ASP A 1 80 ? 6.504 -6.731 -18.969 1.00 96.50 80 ASP A N 1
ATOM 619 C CA . ASP A 1 80 ? 6.205 -5.471 -19.671 1.00 96.50 80 ASP A CA 1
ATOM 620 C C . ASP A 1 80 ? 4.777 -4.959 -19.393 1.00 96.50 80 ASP A C 1
ATOM 622 O O . ASP A 1 80 ? 4.200 -4.204 -20.185 1.00 96.50 80 ASP A O 1
ATOM 626 N N . ARG A 1 81 ? 4.160 -5.420 -18.300 1.00 95.62 81 ARG A N 1
ATOM 627 C CA . ARG A 1 81 ? 2.822 -5.012 -17.862 1.00 95.62 81 ARG A CA 1
ATOM 628 C C . ARG A 1 81 ? 2.829 -4.722 -16.369 1.00 95.62 81 ARG A C 1
ATOM 630 O O . ARG A 1 81 ? 3.605 -5.293 -15.609 1.00 95.62 81 ARG A O 1
ATOM 637 N N . PHE A 1 82 ? 1.914 -3.857 -15.962 1.00 96.19 82 PHE A N 1
ATOM 638 C CA . PHE A 1 82 ? 1.536 -3.699 -14.567 1.00 96.19 82 PHE A CA 1
ATOM 639 C C . PHE A 1 82 ? 0.044 -3.991 -14.414 1.00 96.19 82 PHE A C 1
ATOM 641 O O . PHE A 1 82 ? -0.722 -3.911 -15.379 1.00 96.19 82 PHE A O 1
ATOM 648 N N . PHE A 1 83 ? -0.368 -4.312 -13.197 1.00 97.00 83 PHE A N 1
ATOM 649 C CA . PHE A 1 83 ? -1.746 -4.619 -12.849 1.00 97.00 83 PHE A CA 1
ATOM 650 C C . PHE A 1 83 ? -2.240 -3.650 -11.797 1.00 97.00 83 PHE A C 1
ATOM 652 O O . PHE A 1 83 ? -1.512 -3.256 -10.893 1.00 97.00 83 PHE A O 1
ATOM 659 N N . ASN A 1 84 ? -3.496 -3.249 -11.929 1.00 96.62 84 ASN A N 1
ATOM 660 C CA . ASN A 1 84 ? -4.152 -2.436 -10.929 1.00 96.62 84 ASN A CA 1
ATOM 661 C C . ASN A 1 84 ? -4.635 -3.350 -9.793 1.00 96.62 84 ASN A C 1
ATOM 663 O O . ASN A 1 84 ? -5.687 -3.980 -9.907 1.00 96.62 84 ASN A O 1
ATOM 667 N N . THR A 1 85 ? -3.828 -3.465 -8.738 1.00 97.94 85 THR A N 1
ATOM 668 C CA . THR A 1 85 ? -4.016 -4.460 -7.680 1.00 97.94 85 THR A CA 1
ATOM 669 C C . THR A 1 85 ? -4.493 -3.799 -6.392 1.00 97.94 85 THR A C 1
ATOM 671 O O . THR A 1 85 ? -3.838 -2.918 -5.833 1.00 97.94 85 THR A O 1
ATOM 674 N N . GLY A 1 86 ? -5.642 -4.255 -5.889 1.00 97.38 86 GLY A N 1
ATOM 675 C CA . GLY A 1 86 ? -6.114 -3.934 -4.545 1.00 97.38 86 GLY A CA 1
ATOM 676 C C . GLY A 1 86 ? -5.478 -4.848 -3.497 1.00 97.38 86 GLY A C 1
ATOM 677 O O . GLY A 1 86 ? -5.358 -6.052 -3.713 1.00 97.38 86 GLY A O 1
ATOM 678 N N . PHE A 1 87 ? -5.122 -4.294 -2.341 1.00 96.94 87 PHE A N 1
ATOM 679 C CA . PHE A 1 87 ? -4.583 -5.047 -1.208 1.00 96.94 87 PHE A CA 1
ATOM 680 C C . PHE A 1 87 ? -5.329 -4.722 0.093 1.00 96.94 87 PHE A C 1
ATOM 682 O O . PHE A 1 87 ? -6.007 -3.697 0.215 1.00 96.94 87 PHE A O 1
ATOM 689 N N . PHE A 1 88 ? -5.193 -5.608 1.081 1.00 96.12 88 PHE A N 1
ATOM 690 C CA . PHE A 1 88 ? -5.850 -5.506 2.382 1.00 96.12 88 PHE A CA 1
ATOM 691 C C . PHE A 1 88 ? -4.894 -5.886 3.511 1.00 96.12 88 PHE A C 1
ATOM 693 O O . PHE A 1 88 ? -4.339 -6.985 3.504 1.00 96.12 88 PHE A O 1
ATOM 700 N N . HIS A 1 89 ? -4.766 -5.015 4.515 1.00 93.62 89 HIS A N 1
ATOM 701 C CA . HIS A 1 89 ? -3.976 -5.280 5.715 1.00 93.62 89 HIS A CA 1
ATOM 702 C C . HIS A 1 89 ? -4.734 -5.027 7.011 1.00 93.62 89 HIS A C 1
ATOM 704 O O . HIS A 1 89 ? -5.668 -4.222 7.083 1.00 93.62 89 HIS A O 1
ATOM 710 N N . ARG A 1 90 ? -4.263 -5.729 8.042 1.00 86.69 90 ARG A N 1
ATOM 711 C CA . ARG A 1 90 ? -4.622 -5.566 9.444 1.00 86.69 90 ARG A CA 1
ATOM 712 C C . ARG A 1 90 ? -3.438 -5.028 10.223 1.00 86.69 90 ARG A C 1
ATOM 714 O O . ARG A 1 90 ? -2.335 -5.567 9.987 1.00 86.69 90 ARG A O 1
#

Secondary structure (DSSP, 8-state):
-HHHHHHHTTTTS---EEEPPTTTTTTTHHHHTT--HHHHHHHTPBPSSSHHHHHHHHHHHHTT-EEEEEEEEE-TT-TT-EEEEEEEE-